Protein 4H33 (pdb70)

Structure (mmCIF, N/CA/C/O backbone):
data_4H33
#
_entry.id   4H33
#
_cell.length_a   53.370
_cell.length_b   53.370
_cell.length_c   108.160
_cell.angle_alpha   90.00
_cell.angle_beta   90.00
_cell.angle_gamma   90.00
#
_symmetry.space_group_name_H-M   'P 4 21 2'
#
loop_
_entity.id
_entity.type
_entity.pdbx_description
1 polymer 'Lmo2059 protein'
2 non-polymer 'POTASSIUM ION'
3 non-polymer '(2R)-2,3-dihydroxypropyl (9Z)-octadec-9-enoate'
#
loop_
_atom_site.group_PDB
_atom_site.id
_atom_site.type_symbol
_atom_site.label_atom_id
_atom_site.label_alt_id
_atom_site.label_comp_id
_atom_site.label_asym_id
_atom_site.label_entity_id
_atom_site.label_seq_id
_atom_site.pdbx_PDB_ins_code
_atom_site.Cartn_x
_atom_site.Cartn_y
_atom_site.Cartn_z
_atom_site.occupancy
_atom_site.B_iso_or_equiv
_atom_site.auth_seq_id
_atom_site.auth_comp_id
_atom_site.auth_asym_id
_atom_site.auth_atom_id
_atom_site.pdbx_PDB_model_num
ATOM 1 N N . ARG A 1 12 ? 14.030 -6.802 12.599 1.00 183.08 12 ARG A N 1
ATOM 2 C CA . ARG A 1 12 ? 12.581 -6.751 12.427 1.00 185.54 12 ARG A CA 1
ATOM 3 C C . ARG A 1 12 ? 11.973 -5.550 13.157 1.00 186.92 12 ARG A C 1
ATOM 4 O O . ARG A 1 12 ? 12.474 -5.150 14.212 1.00 181.27 12 ARG A O 1
ATOM 6 N N . SER A 1 13 ? 10.886 -4.983 12.588 1.00 187.57 13 SER A N 1
ATOM 7 C CA . SER A 1 13 ? 10.155 -3.835 13.139 1.00 186.12 13 SER A CA 1
ATOM 8 C C . SER A 1 13 ? 9.462 -4.203 14.460 1.00 185.07 13 SER A C 1
ATOM 9 O O . SER A 1 13 ? 9.439 -3.387 15.385 1.00 180.91 13 SER A O 1
ATOM 12 N N . ASN A 1 14 ? 8.930 -5.442 14.548 1.00 181.73 14 ASN A N 1
ATOM 13 C CA . ASN A 1 14 ? 8.264 -5.982 15.737 1.00 177.48 14 ASN A CA 1
ATOM 14 C C . ASN A 1 14 ? 9.278 -6.656 16.689 1.00 175.36 14 ASN A C 1
ATOM 15 O O . ASN A 1 14 ? 8.895 -7.123 17.764 1.00 171.42 14 ASN A O 1
ATOM 20 N N . GLY A 1 15 ? 10.552 -6.676 16.285 1.00 171.15 15 GLY A N 1
ATOM 21 C CA . GLY A 1 15 ? 11.656 -7.244 17.053 1.00 166.47 15 GLY A CA 1
ATOM 22 C C . GLY A 1 15 ? 11.937 -6.500 18.343 1.00 164.37 15 GLY A C 1
ATOM 23 O O . GLY A 1 15 ? 12.207 -7.127 19.372 1.00 160.16 15 GLY A O 1
ATOM 24 N N . LEU A 1 16 ? 11.863 -5.153 18.297 1.00 160.45 16 LEU A N 1
ATOM 25 C CA . LEU A 1 16 ? 12.067 -4.279 19.454 1.00 155.62 16 LEU A CA 1
ATOM 26 C C . LEU A 1 16 ? 10.902 -4.431 20.436 1.00 156.99 16 LEU A C 1
ATOM 27 O O . LEU A 1 16 ? 11.134 -4.501 21.643 1.00 152.19 16 LEU A O 1
ATOM 32 N N . ASN A 1 17 ? 9.661 -4.507 19.906 1.00 156.66 17 ASN A N 1
ATOM 33 C CA . ASN A 1 17 ? 8.417 -4.667 20.664 1.00 155.43 17 ASN A CA 1
ATOM 34 C C . ASN A 1 17 ? 8.378 -6.024 21.384 1.00 156.18 17 ASN A C 1
ATOM 35 O O . ASN A 1 17 ? 7.965 -6.072 22.543 1.00 152.70 17 ASN A O 1
ATOM 40 N N . ARG A 1 18 ? 8.816 -7.109 20.702 1.00 153.80 18 ARG A N 1
ATOM 41 C CA . ARG A 1 18 ? 8.849 -8.475 21.239 1.00 151.87 18 ARG A CA 1
ATOM 42 C C . ARG A 1 18 ? 9.815 -8.589 22.424 1.00 149.64 18 ARG A C 1
ATOM 43 O O . ARG A 1 18 ? 9.500 -9.268 23.403 1.00 146.86 18 ARG A O 1
ATOM 45 N N . PHE A 1 19 ? 10.976 -7.916 22.340 1.00 144.01 19 PHE A N 1
ATOM 46 C CA . PHE A 1 19 ? 11.983 -7.915 23.400 1.00 139.10 19 PHE A CA 1
ATOM 47 C C . PHE A 1 19 ? 11.565 -7.005 24.551 1.00 138.84 19 PHE A C 1
ATOM 48 O O . PHE A 1 19 ?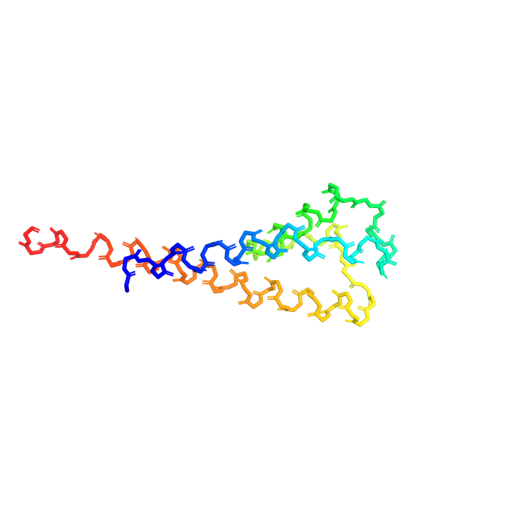 11.883 -7.301 25.702 1.00 134.84 19 PHE A O 1
ATOM 50 N N . LEU A 1 20 ? 10.861 -5.899 24.242 1.00 136.28 20 LEU A N 1
ATOM 51 C CA . LEU A 1 20 ? 10.394 -4.933 25.234 1.00 133.47 20 LEU A CA 1
ATOM 52 C C . LEU A 1 20 ? 9.241 -5.499 26.069 1.00 136.11 20 LEU A C 1
ATOM 53 O O . LEU A 1 20 ? 9.249 -5.316 27.286 1.00 132.40 20 LEU A O 1
ATOM 58 N N . MET A 1 21 ? 8.264 -6.185 25.428 1.00 135.62 21 MET A N 1
ATOM 59 C CA . MET A 1 21 ? 7.101 -6.750 26.124 1.00 135.23 21 MET A CA 1
ATOM 60 C C . MET A 1 21 ? 7.501 -7.882 27.087 1.00 135.65 21 MET A C 1
ATOM 61 O O . MET A 1 21 ? 6.852 -8.032 28.121 1.00 133.65 21 MET A O 1
ATOM 66 N N . ILE A 1 22 ? 8.569 -8.649 26.766 1.00 131.31 22 ILE A N 1
ATOM 67 C CA . ILE A 1 22 ? 9.042 -9.740 27.621 1.00 128.65 22 ILE A CA 1
ATOM 68 C C . ILE A 1 22 ? 9.909 -9.165 28.762 1.00 127.60 22 ILE A C 1
ATOM 69 O O . ILE A 1 22 ? 9.846 -9.685 29.877 1.00 125.14 22 ILE A O 1
ATOM 74 N N . PHE A 1 23 ? 10.674 -8.080 28.492 1.00 122.49 23 PHE A N 1
ATOM 75 C CA . PHE A 1 23 ? 11.524 -7.414 29.482 1.00 118.46 23 PHE A CA 1
ATOM 76 C C . PHE A 1 23 ? 10.666 -6.726 30.550 1.00 119.05 23 PHE A C 1
ATOM 77 O O . PHE A 1 23 ? 10.921 -6.922 31.739 1.00 115.93 23 PHE A O 1
ATOM 85 N N . VAL A 1 24 ? 9.649 -5.940 30.124 1.00 116.23 24 VAL A N 1
ATOM 86 C CA . VAL A 1 24 ? 8.723 -5.222 31.008 1.00 114.52 24 VAL A CA 1
ATOM 87 C C . VAL A 1 24 ? 7.949 -6.248 31.857 1.00 116.78 24 VAL A C 1
ATOM 88 O O . VAL A 1 24 ? 7.818 -6.039 33.063 1.00 114.06 24 VAL A O 1
ATOM 92 N N . LEU A 1 25 ? 7.518 -7.378 31.244 1.00 114.85 25 LEU A N 1
ATOM 93 C CA . LEU A 1 25 ? 6.810 -8.473 31.919 1.00 114.38 25 LEU A CA 1
ATOM 94 C C . LEU A 1 25 ? 7.625 -9.034 33.090 1.00 114.72 25 LEU A C 1
ATOM 95 O O . LEU A 1 25 ? 7.065 -9.211 34.168 1.00 113.17 25 LEU A O 1
ATOM 97 N N . LEU A 1 26 ? 8.945 -9.269 32.890 1.00 109.71 26 LEU A N 1
ATOM 98 C CA . LEU A 1 26 ? 9.852 -9.791 33.921 1.00 106.87 26 LEU A CA 1
ATOM 99 C C . LEU A 1 26 ? 9.995 -8.816 35.088 1.00 107.29 26 LEU A C 1
ATOM 100 O O . LEU A 1 26 ? 9.847 -9.228 36.235 1.00 105.06 26 LEU A O 1
ATOM 105 N N . VAL A 1 27 ? 10.227 -7.517 34.792 1.00 103.73 27 VAL A N 1
ATOM 106 C CA . VAL A 1 27 ? 10.383 -6.435 35.781 1.00 101.74 27 VAL A CA 1
ATOM 107 C C . VAL A 1 27 ? 9.069 -6.287 36.612 1.00 106.13 27 VAL A C 1
ATOM 108 O O . VAL A 1 27 ? 9.092 -5.684 37.685 1.00 104.41 27 VAL A O 1
ATOM 112 N N . ILE A 1 28 ? 7.957 -6.895 36.147 1.00 104.64 28 ILE A N 1
ATOM 113 C CA . ILE A 1 28 ? 6.672 -6.883 36.847 1.00 104.91 28 ILE A CA 1
ATOM 114 C C . ILE A 1 28 ? 6.448 -8.241 37.568 1.00 108.35 28 ILE A C 1
ATOM 115 O O . ILE A 1 28 ? 6.036 -8.239 38.729 1.00 107.02 28 ILE A O 1
ATOM 120 N N . ILE A 1 29 ? 6.746 -9.378 36.900 1.00 105.87 29 ILE A N 1
ATOM 121 C CA . ILE A 1 29 ? 6.513 -10.724 37.445 1.00 106.22 29 ILE A CA 1
ATOM 122 C C . ILE A 1 29 ? 7.627 -11.180 38.423 1.00 107.59 29 ILE A C 1
ATOM 123 O O . ILE A 1 29 ? 7.281 -11.626 39.517 1.00 106.88 29 ILE A O 1
ATOM 128 N N . ILE A 1 30 ? 8.931 -11.079 38.049 1.00 102.56 30 ILE A N 1
ATOM 129 C CA . ILE A 1 30 ? 10.072 -11.503 38.895 1.00 100.50 30 ILE A CA 1
ATOM 130 C C . ILE A 1 30 ? 9.990 -10.886 40.331 1.00 101.58 30 ILE A C 1
ATOM 131 O O . ILE 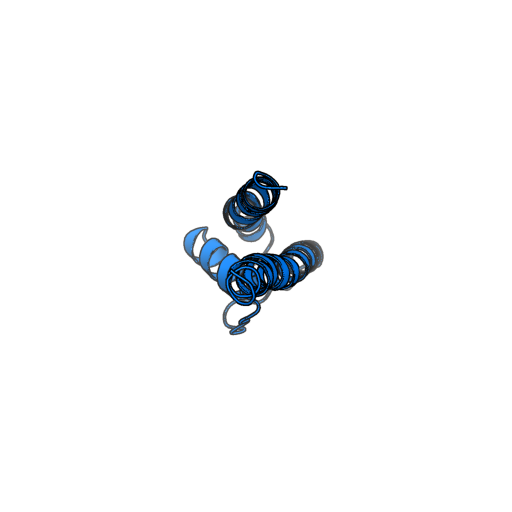A 1 30 ? 10.209 -11.649 41.274 1.00 100.86 30 ILE A O 1
ATOM 136 N N . PRO A 1 31 ? 9.604 -9.597 40.560 1.00 96.43 31 PRO A N 1
ATOM 137 C CA . PRO A 1 31 ? 9.500 -9.100 41.947 1.00 94.63 31 PRO A CA 1
ATOM 138 C C . PRO A 1 31 ? 8.525 -9.873 42.853 1.00 97.88 31 PRO A C 1
ATOM 139 O O . PRO A 1 31 ? 8.694 -9.816 44.069 1.00 96.44 31 PRO A O 1
ATOM 143 N N . VAL A 1 32 ? 7.529 -10.594 42.282 1.00 95.55 32 VAL A N 1
ATOM 144 C CA . VAL A 1 32 ? 6.530 -11.361 43.049 1.00 96.40 32 VAL A CA 1
ATOM 145 C C . VAL A 1 32 ? 7.212 -12.472 43.910 1.00 99.66 32 VAL A C 1
ATOM 146 O O . VAL A 1 32 ? 7.101 -12.360 45.135 1.00 98.97 32 VAL A O 1
ATOM 150 N N . PRO A 1 33 ? 7.918 -13.511 43.361 1.00 95.95 33 PRO A N 1
ATOM 151 C CA . PRO A 1 33 ? 8.523 -14.524 44.249 1.00 95.72 33 PRO A CA 1
ATOM 152 C C . PRO A 1 33 ? 9.553 -13.949 45.217 1.00 97.34 33 PRO A C 1
ATOM 153 O O . PRO A 1 33 ? 9.656 -14.442 46.339 1.00 97.14 33 PRO A O 1
ATOM 157 N N . MET A 1 34 ? 10.264 -12.875 44.798 1.00 92.04 34 MET A N 1
ATOM 158 C CA . MET A 1 34 ? 11.315 -12.187 45.555 1.00 90.17 34 MET A CA 1
ATOM 159 C C . MET A 1 34 ? 10.844 -11.666 46.923 1.00 92.53 34 MET A C 1
ATOM 160 O O . MET A 1 34 ? 11.675 -11.511 47.817 1.00 91.67 34 MET A O 1
ATOM 165 N N . VAL A 1 35 ? 9.532 -11.414 47.093 1.00 88.55 35 VAL A N 1
ATOM 166 C CA . VAL A 1 35 ? 8.968 -10.929 48.357 1.00 87.92 35 VAL A CA 1
ATOM 167 C C . VAL A 1 35 ? 8.941 -12.075 49.382 1.00 92.78 35 VAL A C 1
ATOM 168 O O . VAL A 1 35 ? 9.379 -11.894 50.522 1.00 92.14 35 VAL A O 1
ATOM 172 N N . PHE A 1 36 ? 8.448 -13.249 48.953 1.00 90.86 36 PHE A N 1
ATOM 173 C CA . PHE A 1 36 ? 8.276 -14.447 49.773 1.00 92.57 36 PHE A CA 1
ATOM 174 C C . PHE A 1 36 ? 9.569 -15.261 49.963 1.00 94.23 36 PHE A C 1
ATOM 175 O O . PHE A 1 36 ? 9.620 -16.080 50.885 1.00 95.12 36 PHE A O 1
ATOM 183 N N . ILE A 1 37 ? 10.600 -15.056 49.112 1.00 87.91 37 ILE A N 1
ATOM 184 C CA . ILE A 1 37 ? 11.845 -15.833 49.220 1.00 87.43 37 ILE A CA 1
ATOM 185 C C . ILE A 1 37 ? 12.982 -15.047 49.890 1.00 88.17 37 ILE A C 1
ATOM 186 O O . ILE A 1 37 ? 13.853 -15.672 50.493 1.00 88.18 37 ILE A O 1
ATOM 191 N N . GLU A 1 38 ? 12.974 -13.705 49.801 1.00 82.39 38 GLU A N 1
ATOM 192 C CA . GLU A 1 38 ? 14.031 -12.870 50.376 1.00 80.64 38 GLU A CA 1
ATOM 193 C C . GLU A 1 38 ? 13.615 -12.185 51.683 1.00 85.34 38 GLU A C 1
ATOM 194 O O . GLU A 1 38 ? 12.486 -11.694 51.784 1.00 84.91 38 GLU A O 1
ATOM 200 N N . PRO A 1 39 ? 14.532 -12.101 52.680 1.00 82.77 39 PRO A N 1
ATOM 201 C CA . PRO A 1 39 ? 14.192 -11.407 53.934 1.00 83.46 39 PRO A CA 1
ATOM 202 C C . PRO A 1 39 ? 14.272 -9.876 53.794 1.00 86.80 39 PRO A C 1
ATOM 203 O O . PRO A 1 39 ? 13.443 -9.165 54.374 1.00 86.59 39 PRO A O 1
ATOM 207 N N . GLU A 1 40 ? 15.265 -9.373 53.012 1.00 82.15 40 GLU A N 1
ATOM 208 C CA . GLU A 1 40 ? 15.511 -7.950 52.741 1.00 80.41 40 GLU A CA 1
ATOM 209 C C . GLU A 1 40 ? 14.368 -7.319 51.916 1.00 81.76 40 GLU A C 1
ATOM 210 O O . GLU A 1 40 ? 14.206 -6.096 51.947 1.00 81.00 40 GLU A O 1
ATOM 216 N N . ILE A 1 41 ? 13.591 -8.153 51.183 1.00 76.98 41 ILE A N 1
ATOM 217 C CA . ILE A 1 41 ? 12.440 -7.735 50.373 1.00 75.98 41 ILE A CA 1
ATOM 218 C C . ILE A 1 41 ? 11.170 -8.119 51.146 1.00 80.41 41 ILE A C 1
ATOM 219 O O . ILE A 1 41 ? 10.884 -9.309 51.338 1.00 80.78 41 ILE A O 1
ATOM 224 N N . ASN A 1 42 ? 10.435 -7.099 51.619 1.00 76.55 42 ASN A N 1
ATOM 225 C CA . ASN A 1 42 ? 9.260 -7.311 52.453 1.00 77.38 42 ASN A CA 1
ATOM 226 C C . ASN A 1 42 ? 7.953 -6.766 51.834 1.00 80.84 42 ASN A C 1
ATOM 227 O O . ASN A 1 42 ? 6.919 -6.797 52.502 1.00 81.75 42 ASN A O 1
ATOM 232 N N . ASN A 1 43 ? 7.983 -6.319 50.558 1.00 76.00 43 ASN A N 1
ATOM 233 C CA . ASN A 1 43 ? 6.801 -5.827 49.828 1.00 76.05 43 ASN A CA 1
ATOM 234 C C . ASN A 1 43 ? 7.081 -5.707 48.326 1.00 79.15 43 ASN A C 1
ATOM 235 O O . ASN A 1 43 ? 8.245 -5.699 47.914 1.00 77.58 43 ASN A O 1
ATOM 240 N N . TYR A 1 44 ? 6.001 -5.641 47.511 1.00 76.60 44 TYR A N 1
ATOM 241 C CA . TYR A 1 44 ? 6.096 -5.517 46.058 1.00 76.46 44 TYR A CA 1
ATOM 242 C C . TYR A 1 44 ? 6.719 -4.177 45.645 1.00 80.92 44 TYR A C 1
ATOM 243 O O . TYR A 1 44 ? 7.620 -4.234 44.811 1.00 79.63 44 TYR A O 1
ATOM 252 N N . PRO A 1 45 ? 6.297 -2.980 46.156 1.00 79.24 45 PRO A N 1
ATOM 253 C CA . PRO A 1 45 ? 6.953 -1.734 45.713 1.00 79.21 45 PRO A CA 1
ATOM 254 C C . PRO A 1 45 ? 8.474 -1.774 45.926 1.00 83.46 45 PRO A C 1
ATOM 255 O O . PRO A 1 45 ? 9.212 -1.348 45.036 1.00 82.60 45 PRO A O 1
ATOM 259 N N . ASP A 1 46 ? 8.935 -2.358 47.059 1.00 81.06 46 ASP A N 1
ATOM 260 C CA . ASP A 1 46 ? 10.355 -2.545 47.378 1.00 80.78 46 ASP A CA 1
ATOM 261 C C . ASP A 1 46 ? 11.010 -3.459 46.339 1.00 86.09 46 ASP A C 1
ATOM 262 O O . ASP A 1 46 ? 12.092 -3.139 45.845 1.00 85.77 46 ASP A O 1
ATOM 267 N N . ALA A 1 47 ? 10.327 -4.579 45.993 1.00 83.67 47 ALA A N 1
ATOM 268 C CA . ALA A 1 47 ? 10.753 -5.592 45.020 1.00 83.70 47 ALA A CA 1
ATOM 269 C C . ALA A 1 47 ? 10.784 -5.042 43.586 1.00 87.34 47 ALA A C 1
ATOM 270 O O . ALA A 1 47 ? 11.706 -5.362 42.833 1.00 86.71 47 ALA A O 1
ATOM 272 N N . LEU A 1 48 ? 9.771 -4.230 43.212 1.00 84.10 48 LEU A N 1
ATOM 273 C CA . LEU A 1 48 ? 9.653 -3.585 41.903 1.00 84.34 48 LEU A CA 1
ATOM 274 C C . LEU A 1 48 ? 10.804 -2.594 41.703 1.00 86.74 48 LEU A C 1
ATOM 275 O O . LEU A 1 48 ? 11.350 -2.516 40.601 1.00 86.61 48 LEU A O 1
ATOM 280 N N . TRP A 1 49 ? 11.181 -1.865 42.785 1.00 82.04 49 TRP A N 1
ATOM 281 C CA . TRP A 1 49 ? 12.276 -0.887 42.835 1.00 81.04 49 TRP A CA 1
ATOM 282 C C . TRP A 1 49 ? 13.612 -1.578 42.569 1.00 82.97 49 TRP A C 1
ATOM 283 O O . TRP A 1 49 ? 14.361 -1.120 41.706 1.00 82.88 49 TRP A O 1
ATOM 294 N N . TRP A 1 50 ? 13.885 -2.695 43.286 1.00 77.76 50 TRP A N 1
ATOM 295 C CA . TRP A 1 50 ? 15.090 -3.511 43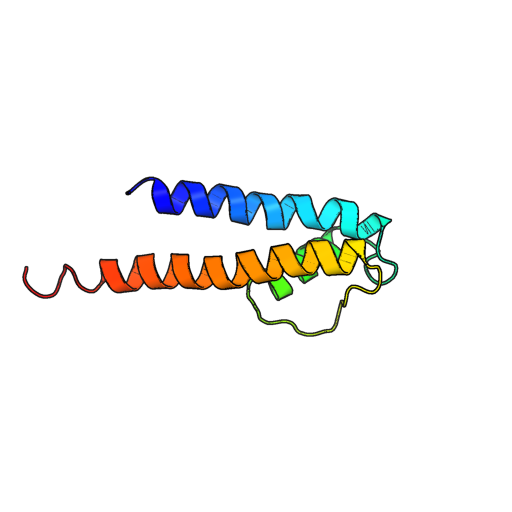.148 1.00 76.52 50 TRP A CA 1
ATOM 296 C C . TRP A 1 50 ? 15.238 -4.025 41.710 1.00 79.94 50 TRP A C 1
ATOM 297 O O . TRP A 1 50 ? 16.341 -3.975 41.167 1.00 79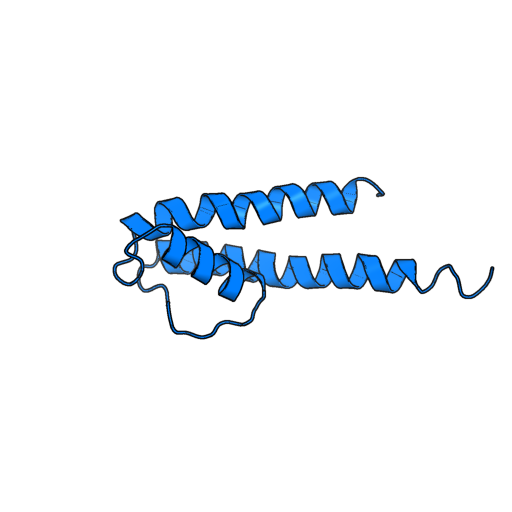.49 50 TRP A O 1
ATOM 308 N N . ALA A 1 51 ? 14.132 -4.520 41.109 1.00 76.69 51 ALA A N 1
ATOM 309 C CA . ALA A 1 51 ? 14.084 -5.076 39.751 1.00 77.24 51 ALA A CA 1
ATOM 310 C C . ALA A 1 51 ? 14.554 -4.066 38.704 1.00 80.63 51 ALA A C 1
ATOM 311 O O . ALA A 1 51 ? 15.320 -4.442 37.820 1.00 80.44 51 ALA A O 1
ATOM 313 N N . ILE A 1 52 ? 14.131 -2.788 38.829 1.00 76.72 52 ILE A N 1
ATOM 314 C CA . ILE A 1 52 ? 14.524 -1.707 37.920 1.00 77.09 52 ILE A CA 1
ATOM 315 C C . ILE A 1 52 ? 16.021 -1.411 38.139 1.00 79.46 52 ILE A C 1
ATOM 316 O O . ILE A 1 52 ? 16.784 -1.485 37.180 1.00 79.45 52 ILE A O 1
ATOM 321 N N . VAL A 1 53 ? 16.435 -1.165 39.409 1.00 74.42 53 VAL A N 1
ATOM 322 C CA . VAL A 1 53 ? 17.813 -0.889 39.863 1.00 73.33 53 VAL A CA 1
ATOM 323 C C . VAL A 1 53 ? 18.798 -1.950 39.283 1.00 76.70 53 VAL A C 1
ATOM 324 O O . VAL A 1 53 ? 19.921 -1.603 38.900 1.00 76.22 53 VAL A O 1
ATOM 328 N N . THR A 1 54 ? 18.332 -3.212 39.165 1.00 72.93 54 THR A N 1
ATOM 329 C CA . THR A 1 54 ? 19.076 -4.356 38.637 1.00 72.93 54 THR A CA 1
ATOM 330 C C . THR A 1 54 ? 18.999 -4.407 37.087 1.00 79.14 54 THR A C 1
ATOM 331 O O . THR A 1 54 ? 20.037 -4.548 36.437 1.00 79.19 54 THR A O 1
ATOM 335 N N . ALA A 1 55 ? 17.784 -4.291 36.507 1.00 77.35 55 ALA A N 1
ATOM 336 C CA . ALA A 1 55 ? 17.554 -4.337 35.056 1.00 79.36 55 ALA A CA 1
ATOM 337 C C . ALA A 1 55 ? 18.153 -3.126 34.315 1.00 84.54 55 ALA A C 1
ATOM 338 O O . ALA A 1 55 ? 18.386 -3.206 33.110 1.00 85.74 55 ALA A O 1
ATOM 340 N N . THR A 1 56 ? 18.392 -2.013 35.027 1.00 80.70 56 THR A N 1
ATOM 341 C CA . THR A 1 56 ? 18.996 -0.806 34.450 1.00 81.67 56 THR A CA 1
ATOM 342 C C . THR A 1 56 ? 20.525 -0.827 34.647 1.00 84.87 56 THR A C 1
ATOM 343 O O . THR A 1 56 ? 21.215 0.103 34.215 1.00 85.35 56 THR A O 1
ATOM 347 N N . THR A 1 57 ? 21.045 -1.908 35.282 1.00 80.02 57 THR A N 1
ATOM 348 C CA . THR A 1 57 ? 22.458 -2.172 35.603 1.00 79.19 57 THR A CA 1
ATOM 349 C C . THR A 1 57 ? 23.054 -1.014 36.435 1.00 80.91 57 THR A C 1
ATOM 350 O O . THR A 1 57 ? 24.227 -0.667 36.278 1.00 80.38 57 THR A O 1
ATOM 354 N N . VAL A 1 58 ? 22.237 -0.436 37.331 1.00 76.43 58 VAL A N 1
ATOM 355 C CA . VAL A 1 58 ? 22.642 0.661 38.207 1.00 75.88 58 VAL A CA 1
ATOM 356 C C . VAL A 1 58 ? 23.210 0.042 39.492 1.00 78.88 58 VAL A C 1
ATOM 357 O O . VAL A 1 58 ? 24.352 0.335 39.846 1.00 78.65 58 VAL A O 1
ATOM 361 N N . GLY A 1 59 ? 22.430 -0.826 40.136 1.00 74.97 59 GLY A N 1
ATOM 362 C CA . GLY A 1 59 ? 22.819 -1.560 41.336 1.00 74.35 59 GLY A CA 1
ATOM 363 C C . GLY A 1 59 ? 23.304 -0.723 42.499 1.00 78.71 59 GLY A C 1
ATOM 364 O O . GLY A 1 59 ? 24.510 -0.651 42.745 1.00 78.69 59 GLY A O 1
ATOM 365 N N . TYR A 1 60 ? 22.367 -0.101 43.227 1.00 75.67 60 TYR A N 1
ATOM 366 C CA . TYR A 1 60 ? 22.658 0.730 44.397 1.00 76.05 60 TYR A CA 1
ATOM 367 C C . TYR A 1 60 ? 23.199 -0.095 45.570 1.00 80.00 60 TYR A C 1
ATOM 368 O O . TYR A 1 60 ? 24.032 0.394 46.332 1.00 79.87 60 TYR A O 1
ATOM 377 N N . GLY A 1 61 ? 22.682 -1.311 45.725 1.00 76.77 61 GLY A N 1
ATOM 378 C CA . GLY A 1 61 ? 23.059 -2.210 46.808 1.00 77.33 61 GLY A CA 1
ATOM 379 C C . GLY A 1 61 ? 22.221 -2.057 48.063 1.00 82.47 61 GLY A C 1
ATOM 380 O O . GLY A 1 61 ? 22.454 -2.760 49.050 1.00 82.92 61 GLY A O 1
ATOM 381 N N . ASP A 1 62 ? 21.231 -1.144 48.032 1.00 79.40 62 ASP A N 1
ATOM 382 C CA . ASP A 1 62 ? 20.315 -0.879 49.146 1.00 79.75 62 ASP A CA 1
ATOM 383 C C . ASP A 1 62 ? 19.441 -2.115 49.438 1.00 84.58 62 ASP A C 1
ATOM 384 O O . ASP A 1 62 ? 19.069 -2.349 50.590 1.00 85.11 62 ASP A O 1
ATOM 389 N N . ILE A 1 63 ? 19.145 -2.909 48.389 1.00 80.71 63 ILE A N 1
ATOM 390 C CA . ILE A 1 63 ? 18.379 -4.154 48.447 1.00 80.56 63 ILE A CA 1
ATOM 391 C C . ILE A 1 63 ? 19.211 -5.207 47.699 1.00 83.61 63 ILE A C 1
ATOM 392 O O . ILE A 1 63 ? 19.448 -5.059 46.498 1.00 82.50 63 ILE A O 1
ATOM 397 N N . VAL A 1 64 ? 19.711 -6.226 48.422 1.00 80.94 64 VAL A N 1
ATOM 398 C CA . VAL A 1 64 ? 20.571 -7.264 47.834 1.00 81.11 64 VAL A CA 1
ATOM 399 C C . VAL A 1 64 ? 20.045 -8.692 48.131 1.00 85.91 64 VAL A C 1
ATOM 400 O O . VAL A 1 64 ? 19.749 -9.016 49.288 1.00 86.01 64 VAL A O 1
ATOM 404 N N . PRO A 1 65 ? 19.947 -9.561 47.093 1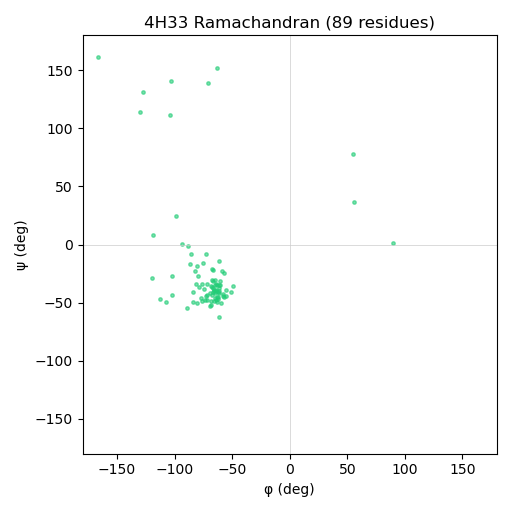.00 82.84 65 PRO A N 1
ATOM 405 C CA . PRO A 1 65 ? 19.479 -10.937 47.328 1.00 83.72 65 PRO A CA 1
ATOM 406 C C . PRO A 1 65 ? 20.518 -11.767 48.089 1.00 88.47 65 PRO A C 1
ATOM 407 O O . PRO A 1 65 ? 21.722 -11.656 47.823 1.00 87.95 65 PRO A O 1
ATOM 411 N N . VAL A 1 66 ? 20.042 -12.581 49.055 1.00 85.64 66 VAL A N 1
ATOM 412 C CA . VAL A 1 66 ? 20.877 -13.424 49.919 1.00 86.53 66 VAL A CA 1
ATOM 413 C C . VAL A 1 66 ? 20.727 -14.910 49.523 1.00 90.26 66 VAL A C 1
ATOM 414 O O . VAL A 1 66 ? 21.738 -15.599 49.352 1.00 90.45 66 VAL A O 1
ATOM 418 N N . THR A 1 67 ? 19.467 -15.386 49.389 1.00 86.30 67 THR A N 1
ATOM 419 C CA . THR A 1 67 ? 19.099 -16.773 49.066 1.00 87.16 67 THR A CA 1
ATOM 420 C C . THR A 1 67 ? 19.600 -17.194 47.666 1.00 89.62 67 THR A C 1
ATOM 421 O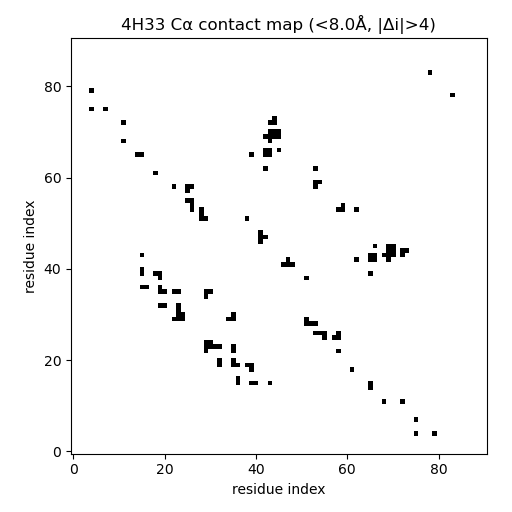 O . THR A 1 67 ? 19.730 -16.330 46.794 1.00 87.26 67 THR A O 1
ATOM 425 N N . PRO A 1 68 ? 19.873 -18.507 47.427 1.00 87.50 68 PRO A N 1
ATOM 426 C CA . PRO A 1 68 ? 20.354 -18.927 46.096 1.00 87.44 68 PRO A CA 1
ATOM 427 C C . PRO A 1 68 ? 19.365 -18.599 44.974 1.00 90.06 68 PRO A C 1
ATOM 428 O O . PRO A 1 68 ? 19.762 -17.954 44.005 1.00 88.23 68 PRO A O 1
ATOM 432 N N . ILE A 1 69 ? 18.074 -18.981 45.141 1.00 87.16 69 ILE A N 1
ATOM 433 C CA . ILE A 1 69 ? 16.977 -18.748 44.188 1.00 86.42 69 ILE A CA 1
ATOM 434 C C . ILE A 1 69 ? 16.874 -17.242 43.878 1.00 86.78 69 ILE A C 1
ATOM 435 O O . ILE A 1 69 ? 16.787 -16.874 42.706 1.00 85.96 69 ILE A O 1
ATOM 440 N N . GLY A 1 70 ? 16.952 -16.411 44.922 1.00 81.34 70 GLY A N 1
ATOM 441 C CA . GLY A 1 70 ? 16.924 -14.954 44.822 1.00 78.84 70 GLY A CA 1
ATOM 442 C C . GLY A 1 70 ? 18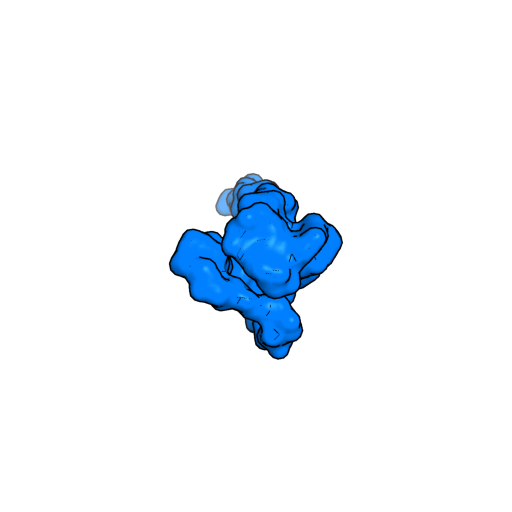.109 -14.382 44.070 1.00 81.12 70 GLY A C 1
ATOM 443 O O . GLY A 1 70 ? 17.967 -13.372 43.375 1.00 79.33 70 GLY A O 1
ATOM 444 N N . ARG A 1 71 ? 19.289 -15.035 44.204 1.00 77.97 71 ARG A N 1
ATOM 445 C CA . ARG A 1 71 ? 20.538 -14.666 43.528 1.00 76.82 71 ARG A CA 1
ATOM 446 C C . ARG A 1 71 ? 20.560 -15.228 42.097 1.00 81.45 71 ARG A C 1
ATOM 447 O O . ARG A 1 71 ? 21.262 -14.684 41.244 1.00 80.00 71 ARG A O 1
ATOM 455 N N . ILE A 1 72 ? 19.770 -16.302 41.838 1.00 80.09 72 ILE A N 1
ATOM 456 C CA . ILE A 1 72 ? 19.606 -16.942 40.526 1.00 81.47 72 ILE A CA 1
ATOM 457 C C . ILE A 1 72 ? 18.662 -16.070 39.676 1.00 85.90 72 ILE A C 1
ATOM 458 O O . ILE A 1 72 ? 18.975 -15.789 38.515 1.00 85.90 72 ILE A O 1
ATOM 463 N N . LEU A 1 73 ? 17.531 -15.622 40.274 1.00 82.28 73 LEU A N 1
ATOM 464 C CA . LEU A 1 73 ? 16.547 -14.732 39.647 1.00 81.75 73 LEU A CA 1
ATOM 465 C C . LEU A 1 73 ? 17.164 -13.361 39.351 1.00 84.71 73 LEU A C 1
ATOM 466 O O . LEU A 1 73 ? 16.829 -12.749 38.335 1.00 84.51 73 LEU A O 1
ATOM 471 N N . ALA A 1 74 ? 18.072 -12.893 40.238 1.00 80.46 74 ALA A N 1
ATOM 472 C CA . ALA A 1 74 ? 18.795 -11.630 40.098 1.00 79.42 74 ALA A CA 1
ATOM 473 C C . ALA A 1 74 ? 19.734 -11.686 38.900 1.00 85.86 74 ALA A C 1
ATOM 474 O O . ALA A 1 74 ? 19.849 -10.696 38.179 1.00 85.01 74 ALA A O 1
ATOM 476 N N . SER A 1 75 ? 20.390 -12.858 38.685 1.00 85.15 75 SER A N 1
ATOM 477 C CA . SER A 1 75 ? 21.321 -13.124 37.580 1.00 86.46 75 SER A CA 1
ATOM 478 C C . SER A 1 75 ? 20.612 -12.994 36.231 1.00 92.82 75 SER A C 1
ATOM 479 O O . SER A 1 75 ? 21.173 -12.411 35.298 1.00 92.92 75 SER A O 1
ATOM 482 N N . ILE A 1 76 ? 19.368 -13.517 36.146 1.00 90.67 76 ILE A N 1
ATOM 483 C CA . ILE A 1 76 ? 18.507 -13.463 34.962 1.00 92.12 76 ILE A CA 1
ATOM 484 C C . ILE A 1 76 ? 18.204 -11.995 34.652 1.00 95.43 76 ILE A C 1
ATOM 485 O O . ILE A 1 76 ? 18.373 -11.572 33.510 1.00 95.72 76 ILE A O 1
ATOM 490 N N . MET A 1 77 ? 17.825 -11.219 35.693 1.00 91.42 77 MET A N 1
ATOM 491 C CA . MET A 1 77 ? 17.498 -9.790 35.629 1.00 91.09 77 MET A CA 1
ATOM 492 C C . MET A 1 77 ? 18.704 -8.955 35.157 1.00 95.17 77 MET A C 1
ATOM 493 O O . MET A 1 77 ? 18.519 -7.968 34.443 1.00 95.54 77 MET A O 1
ATOM 498 N N . MET A 1 78 ? 19.926 -9.362 35.545 1.00 91.02 78 MET A N 1
ATOM 499 C CA . MET A 1 78 ? 21.169 -8.709 35.137 1.00 90.55 78 MET A CA 1
ATOM 500 C C . MET A 1 78 ? 21.460 -9.020 33.673 1.00 96.40 78 MET A C 1
ATOM 501 O O . MET A 1 78 ? 21.806 -8.109 32.920 1.00 96.21 78 MET A O 1
ATOM 506 N N . LEU A 1 79 ? 21.287 -10.304 33.268 1.00 94.91 79 LEU A N 1
ATOM 507 C CA . LEU A 1 79 ? 21.481 -10.791 31.898 1.00 97.36 79 LEU A CA 1
ATOM 508 C C . LEU A 1 79 ? 20.486 -10.126 30.943 1.00 103.65 79 LEU A C 1
ATOM 509 O O . LEU A 1 79 ? 20.839 -9.853 29.797 1.00 105.20 79 LEU A O 1
ATOM 511 N N . PHE A 1 80 ? 19.254 -9.853 31.420 1.00 100.18 80 PHE A N 1
ATOM 512 C CA . PHE A 1 80 ? 18.228 -9.146 30.650 1.00 101.68 80 PHE A CA 1
ATOM 513 C C . PHE A 1 80 ? 18.498 -7.639 30.695 1.00 105.15 80 PHE A C 1
ATOM 514 O O . PHE A 1 80 ? 18.126 -6.919 29.767 1.00 106.45 80 PHE A O 1
ATOM 522 N N . GLY A 1 81 ? 19.150 -7.192 31.771 1.00 99.63 81 GLY A N 1
ATOM 523 C CA . GLY A 1 81 ? 19.524 -5.801 31.992 1.00 98.55 81 GLY A CA 1
ATOM 524 C C . GLY A 1 81 ? 20.525 -5.294 30.978 1.00 104.11 81 GLY A C 1
ATOM 525 O O . GLY A 1 81 ? 20.350 -4.203 30.429 1.00 104.47 81 GLY A O 1
ATOM 526 N N . ILE A 1 82 ? 21.571 -6.101 30.708 1.00 101.53 82 ILE A N 1
ATOM 527 C CA . ILE A 1 82 ? 22.614 -5.784 29.727 1.00 103.05 82 ILE A CA 1
ATOM 528 C C . ILE A 1 82 ? 22.033 -5.913 28.307 1.00 110.19 82 ILE A C 1
ATOM 529 O O . ILE A 1 82 ? 22.414 -5.148 27.421 1.00 111.50 82 ILE A O 1
ATOM 534 N N . ALA A 1 83 ? 21.100 -6.870 28.106 1.00 107.95 83 ALA A N 1
ATOM 535 C CA . ALA A 1 83 ? 20.423 -7.115 26.832 1.00 111.05 83 ALA A CA 1
ATOM 536 C C . ALA A 1 83 ? 19.513 -5.945 26.485 1.00 116.27 83 ALA A C 1
ATOM 537 O O . ALA A 1 83 ? 19.319 -5.648 25.307 1.00 118.57 83 ALA A O 1
ATOM 539 N N . PHE A 1 84 ? 18.976 -5.273 27.520 1.00 111.36 84 PHE A N 1
ATOM 540 C CA . PHE A 1 84 ? 18.114 -4.104 27.395 1.00 112.34 84 PHE A CA 1
ATOM 541 C C . PHE A 1 84 ? 18.908 -2.925 26.843 1.00 117.75 84 PHE A C 1
ATOM 542 O O . PHE A 1 84 ? 18.418 -2.240 25.946 1.00 119.59 84 PHE A O 1
ATOM 550 N N . ILE A 1 85 ? 20.141 -2.711 27.353 1.00 113.56 85 ILE A N 1
ATOM 551 C CA . ILE A 1 85 ? 21.035 -1.638 26.898 1.00 114.83 85 ILE A CA 1
ATOM 552 C C . ILE A 1 85 ? 21.387 -1.888 25.422 1.00 122.77 85 ILE A C 1
ATOM 553 O O . ILE A 1 85 ? 21.291 -0.966 24.613 1.00 124.82 85 ILE A O 1
ATOM 558 N N . GLY A 1 86 ? 21.724 -3.140 25.094 1.00 120.14 86 GLY A N 1
ATOM 559 C CA . GLY A 1 86 ? 22.052 -3.579 23.742 1.00 123.39 86 GLY A CA 1
ATOM 560 C C . GLY A 1 86 ? 20.913 -3.389 22.761 1.00 130.56 86 GLY A C 1
ATOM 561 O O . GLY A 1 86 ? 21.150 -3.063 21.596 1.00 133.16 86 GLY A O 1
ATOM 562 N N . MET A 1 87 ? 19.665 -3.567 23.240 1.00 126.93 87 MET A N 1
ATOM 563 C CA . MET A 1 87 ? 18.447 -3.391 22.450 1.00 130.10 87 MET A CA 1
ATOM 564 C C . MET A 1 87 ? 18.170 -1.899 22.221 1.00 134.91 87 MET A C 1
ATOM 565 O O . MET A 1 87 ? 17.728 -1.522 21.135 1.00 138.18 87 MET A O 1
ATOM 570 N N . ILE A 1 88 ? 18.435 -1.059 23.243 1.00 128.53 88 ILE A N 1
ATOM 571 C CA . ILE A 1 88 ? 18.238 0.391 23.194 1.00 129.27 88 ILE A CA 1
ATOM 572 C C . ILE A 1 88 ? 19.307 1.027 22.286 1.00 135.77 88 ILE A C 1
ATOM 573 O O . ILE A 1 88 ? 18.951 1.827 21.421 1.00 138.68 88 ILE A O 1
ATOM 578 N N . THR A 1 89 ? 20.596 0.652 22.466 1.00 131.23 89 THR A N 1
ATOM 579 C CA . THR A 1 89 ? 21.733 1.165 21.687 1.00 133.25 89 THR A CA 1
ATOM 580 C C . THR A 1 89 ? 21.566 0.821 20.196 1.00 142.36 89 THR A C 1
ATOM 581 O O . THR A 1 89 ? 21.848 1.674 19.360 1.00 144.89 89 THR A O 1
ATOM 585 N N . SER A 1 90 ? 21.080 -0.396 19.872 1.00 140.55 90 SER A N 1
ATOM 586 C CA . SER A 1 90 ? 20.836 -0.833 18.491 1.00 145.35 90 SER A CA 1
ATOM 587 C C . SER A 1 90 ? 19.676 -0.050 17.853 1.00 153.64 90 SER A C 1
ATOM 588 O O . SER A 1 90 ? 19.733 0.251 16.660 1.00 157.64 90 SER A O 1
ATOM 591 N N . THR A 1 91 ? 18.643 0.295 18.652 1.00 149.05 91 THR A N 1
ATOM 592 C CA . THR A 1 91 ? 17.473 1.059 18.207 1.00 152.04 91 THR A CA 1
ATOM 593 C C . THR A 1 91 ? 17.820 2.541 17.962 1.00 158.58 91 THR A C 1
ATOM 594 O O . THR A 1 91 ? 16.983 3.279 17.441 1.00 161.32 91 THR A O 1
ATOM 596 N N . ILE A 1 92 ? 19.045 2.968 18.339 1.00 154.14 92 ILE A N 1
ATOM 597 C CA . ILE A 1 92 ? 19.545 4.336 18.178 1.00 155.80 92 ILE A CA 1
ATOM 598 C C . ILE A 1 92 ? 20.690 4.345 17.139 1.00 164.00 92 ILE A C 1
ATOM 599 O O . ILE A 1 92 ? 20.676 5.190 16.243 1.00 167.68 92 ILE A O 1
ATOM 604 N N . THR A 1 93 ? 21.657 3.401 17.250 1.00 159.90 93 THR A N 1
ATOM 605 C CA . THR A 1 93 ? 22.812 3.285 16.347 1.00 162.82 93 THR A CA 1
ATOM 606 C C . THR A 1 93 ? 22.390 3.022 14.898 1.00 173.76 93 THR A C 1
ATOM 607 O O . THR A 1 93 ? 23.013 3.566 13.989 1.00 176.93 93 THR A O 1
ATOM 609 N N . ASN A 1 94 ? 21.336 2.208 14.686 1.00 172.61 94 ASN A N 1
ATOM 610 C CA . ASN A 1 94 ? 20.818 1.881 13.355 1.00 178.53 94 ASN A CA 1
ATOM 611 C C . ASN A 1 94 ? 19.798 2.928 12.869 1.00 187.62 94 ASN A C 1
ATOM 612 O O . ASN A 1 94 ? 19.513 2.989 11.670 1.00 192.40 94 ASN A O 1
ATOM 614 N N . PHE A 1 95 ? 19.265 3.750 13.794 1.00 183.10 95 PHE A N 1
ATOM 615 C CA . PHE A 1 95 ? 18.279 4.795 13.506 1.00 186.70 95 PHE A CA 1
ATOM 616 C C . PHE A 1 95 ? 18.945 6.097 13.033 1.00 194.85 95 PHE A C 1
ATOM 617 O O . PHE A 1 95 ? 18.424 6.744 12.123 1.00 199.60 95 PHE A O 1
ATOM 625 N N . PHE A 1 96 ? 20.075 6.484 13.660 1.00 189.39 96 PHE A N 1
ATOM 626 C CA . PHE A 1 96 ? 20.804 7.718 13.348 1.00 192.05 96 PHE A CA 1
ATOM 627 C C . PHE A 1 96 ? 22.016 7.466 12.412 1.00 198.88 96 PHE A C 1
ATOM 628 O O . PHE A 1 96 ? 22.953 8.270 12.389 1.00 198.69 96 PHE A O 1
ATOM 636 N N . ARG A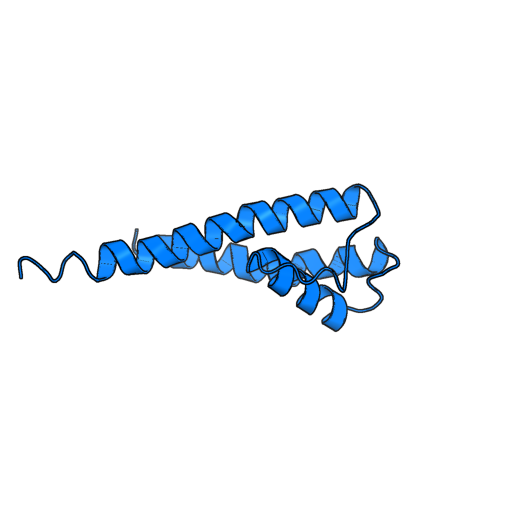 1 97 ? 21.969 6.378 11.615 1.00 198.16 97 ARG A N 1
ATOM 637 C CA . ARG A 1 97 ? 23.018 6.020 10.653 1.00 201.16 97 ARG A CA 1
ATOM 638 C C . ARG A 1 97 ? 22.464 5.981 9.222 1.00 212.16 97 ARG A C 1
ATOM 639 O O . ARG A 1 97 ? 23.213 6.225 8.273 1.00 215.77 97 ARG A O 1
ATOM 642 N N . CYS A 1 98 ? 21.156 5.678 9.074 1.00 210.50 98 CYS A N 1
ATOM 643 C CA . CYS A 1 98 ? 20.460 5.596 7.786 1.00 217.08 98 CYS A CA 1
ATOM 644 C C . CYS A 1 98 ? 20.174 6.997 7.203 1.00 224.89 98 CYS A C 1
ATOM 645 O O . CYS A 1 98 ? 19.869 7.105 6.013 1.00 227.54 98 CYS A O 1
ATOM 648 N N . LYS A 1 99 ? 20.277 8.057 8.034 1.00 219.67 99 LYS A N 1
ATOM 649 C CA . LYS A 1 99 ? 20.043 9.450 7.638 1.00 219.30 99 LYS A CA 1
ATOM 650 C C . LYS A 1 99 ? 21.316 10.100 7.037 1.00 221.77 99 LYS A C 1
ATOM 651 O O . LYS A 1 99 ? 21.233 11.211 6.501 1.00 222.40 99 LYS A O 1
ATOM 655 N N . LYS A 1 100 ? 22.477 9.402 7.107 1.00 217.93 100 LYS A N 1
ATOM 656 C CA . LYS A 1 100 ? 23.768 9.869 6.581 1.00 218.32 100 LYS A CA 1
ATOM 657 C C . LYS A 1 100 ? 23.778 9.940 5.022 1.00 224.44 100 LYS A C 1
ATOM 658 O O . LYS A 1 100 ? 24.141 11.007 4.519 1.00 224.45 100 LYS A O 1
ATOM 662 N N . PRO A 1 101 ? 23.401 8.892 4.227 1.00 223.83 101 PRO A N 1
ATOM 663 C CA . PRO A 1 101 ? 23.446 9.048 2.760 1.00 226.30 101 PRO A CA 1
ATOM 664 C C . PRO A 1 101 ? 22.286 9.893 2.213 1.00 229.50 101 PRO A C 1
ATOM 665 O O . PRO A 1 101 ? 22.534 10.805 1.422 1.00 230.45 101 PRO A O 1
ATOM 669 N N . THR A 1 102 ? 21.033 9.596 2.628 1.00 226.73 102 THR A N 1
ATOM 670 C CA . THR A 1 102 ? 19.830 10.312 2.192 1.00 250.28 102 THR A CA 1
ATOM 671 C C . THR A 1 102 ? 18.859 10.511 3.361 1.00 255.89 102 THR A C 1
ATOM 672 O O . THR A 1 102 ? 18.562 9.571 4.099 1.00 220.44 102 THR A O 1
#

CATH classification: 1.10.287.70

Solvent-accessible surface area: 6008 Å² total; per-residue (Å²): 130,114,111,24,74,89,58,32,81,131,94,20,77,41,32,14,81,111,20,0,71,50,0,34,178,54,7,91,71,1,114,57,76,94,55,0,51,111,7,0,77,10,9,1,55,67,87,53,149,44,81,24,70,20,85,38,93,104,0,142,103,26,4,60,66,3,101,58,71,0,113,52,55,78,43,71,69,76,66,40,92,64,71,138,148,83,90,126,140,121,117

B-factor: mean 114.2, std 40.93, range [67.5, 299.9]

Nearest PDB structures (foldseek):
  4h33-assembly1_A  TM=1.011E+00  e=5.774E-13  Listeria monocytogenes EGD-e
  4h37-assembly1_A  TM=9.943E-01  e=6.271E-10  Listeria monocytogenes EGD-e
  8xo1-assembly1_B  TM=8.382E-01  e=2.394E-03  Homo sapiens
  7vnq-assembly1_A  TM=7.192E-01  e=3.746E-03  Homo sapiens
  7vnp-assembly1_A  TM=6.861E-01  e=2.678E-03  Homo sapiens

InterPro domains:
  IPR013099 Potassium channel domain [PF07885] (120-193)
  IPR027359 Voltage-dependent channel domain superfamily [G3DSA:1.20.120.350] (4-110)
  IPR028325 Voltage-gated potassium channel [PTHR11537] (15-203)

Foldseek 3Di:
DVCVLVVLVVVLVVLLQPLLVVVCVPAPLRPDSVSSSVVLCCLLCVVCPVSGDGDDPVNVVSSVVSNVSSVVNVVSVCCVVVVVVPVVVPD

Organism: Listeria monocytogenes serovar 1/2a (strain ATCC BAA-679 / EGD-e) (NCBI:txid169963)

Secondary structure (DSSP, 8-state):
-TTHHHHHHHHHHHHHHHTHHHHHHH-SS--SHHHHHHHHHHHHTT---SSS---SHHHHHHHHHHHHHHHHHHHHHHHHHHTTTTTTTT-

Sequence (91 aa):
RSNGLNRFLMIFVLLVIIIPVPMVFIEPEINNYPDALWWAIVTATTVGYGDIVPVTPIGRILASIMMLFGIAFIGMITSTITNFFRCKKPT

Radius of gyration: 15.83 Å; Cα contacts (8 Å, |Δi|>4): 73; chains: 1; bounding box: 18×29×52 Å